Protein AF-A0A6D0EYK6-F1 (afdb_monomer_lite)

Sequence (42 aa):
MQENSPLLQLQNVGYLAGDAKILNNINFSLRAGEFKLITGPS

InterPro domains:
  IPR027417 P-loop containing nucleoside triphosphate hydrolase [G3DSA:3.40.50.300] (1-42)
  IPR027417 P-loop containing nucleoside triphosphate hydrolase [SSF52540] (1-42)

Foldseek 3Di:
DPQWDFPDWDAQDWDDDDPDTPRGGDTDTHGVPDDDDDDDDD

pLDDT: mean 91.65, std 11.0, range [54.94, 97.88]

Structure (mmCIF, N/CA/C/O backbone):
data_AF-A0A6D0EYK6-F1
#
_entry.id   AF-A0A6D0EYK6-F1
#
loop_
_atom_site.group_PDB
_atom_site.id
_atom_site.type_symbol
_atom_site.label_atom_id
_atom_site.label_alt_id
_atom_site.label_comp_id
_atom_site.label_asym_id
_atom_site.label_entity_id
_atom_site.label_seq_id
_atom_site.pdbx_PDB_ins_code
_atom_site.Cartn_x
_atom_site.Cartn_y
_atom_site.Cartn_z
_atom_site.occupancy
_atom_site.B_iso_or_equiv
_atom_site.auth_seq_id
_atom_site.auth_comp_id
_atom_site.auth_asym_id
_atom_site.auth_atom_id
_atom_site.pdbx_PDB_model_num
ATOM 1 N N . MET A 1 1 ? -20.668 -4.174 19.255 1.00 54.94 1 MET A N 1
ATOM 2 C CA . MET A 1 1 ? -19.920 -4.264 17.981 1.00 54.94 1 MET A CA 1
ATOM 3 C C . MET A 1 1 ? -18.474 -4.565 18.340 1.00 54.94 1 MET A C 1
ATOM 5 O O . MET A 1 1 ? -18.037 -4.121 19.393 1.00 54.94 1 MET A O 1
ATOM 9 N N . GLN A 1 2 ? -17.771 -5.411 17.590 1.00 55.50 2 GLN A N 1
ATOM 10 C CA . GLN A 1 2 ? -16.419 -5.836 17.963 1.00 55.50 2 GLN A CA 1
ATOM 11 C C . GLN A 1 2 ? -15.434 -4.712 17.598 1.00 55.50 2 GLN A C 1
ATOM 13 O O . GLN A 1 2 ? -14.921 -4.668 16.484 1.00 55.50 2 GLN A O 1
ATOM 18 N N . GLU A 1 3 ? -15.210 -3.792 18.541 1.00 59.25 3 GLU A N 1
ATOM 19 C CA . GLU A 1 3 ? -14.382 -2.566 18.443 1.00 59.25 3 GLU A CA 1
ATOM 20 C C . GLU A 1 3 ? -12.911 -2.799 18.025 1.00 59.25 3 GLU A C 1
ATOM 22 O O . GLU A 1 3 ? -12.140 -1.857 17.903 1.00 59.25 3 GLU A O 1
ATOM 27 N N . ASN A 1 4 ? -12.492 -4.048 17.798 1.00 68.88 4 ASN A N 1
ATOM 28 C CA . ASN A 1 4 ? -11.086 -4.424 17.631 1.00 68.88 4 ASN A CA 1
ATOM 29 C C . ASN A 1 4 ? -10.770 -5.139 16.304 1.00 68.88 4 ASN A C 1
ATOM 31 O O . ASN A 1 4 ? -9.674 -5.678 16.142 1.00 68.88 4 ASN A O 1
ATOM 35 N N . SER A 1 5 ? -11.716 -5.179 15.361 1.00 80.38 5 SER A N 1
ATOM 36 C CA . SER A 1 5 ? -11.468 -5.745 14.028 1.00 80.38 5 SER A CA 1
ATOM 37 C C . SER A 1 5 ? -10.736 -4.735 13.123 1.00 80.38 5 SER A C 1
ATOM 39 O O . SER A 1 5 ? -11.015 -3.534 13.192 1.00 80.38 5 SER A O 1
ATOM 41 N N . PRO A 1 6 ? -9.756 -5.171 12.305 1.00 89.31 6 PRO A N 1
ATOM 42 C CA . PRO A 1 6 ? -9.069 -4.277 11.377 1.00 89.31 6 PRO A CA 1
ATOM 43 C C . PRO A 1 6 ? -10.038 -3.788 10.290 1.00 89.31 6 PRO A C 1
ATOM 45 O O . PRO A 1 6 ? -10.734 -4.590 9.673 1.00 89.31 6 PRO A O 1
ATOM 48 N N . LEU A 1 7 ? -10.050 -2.477 10.036 1.00 94.12 7 LEU A N 1
ATOM 49 C CA . LEU A 1 7 ? -10.786 -1.855 8.929 1.00 94.12 7 LEU A CA 1
ATOM 50 C C . LEU A 1 7 ? -10.109 -2.110 7.580 1.00 94.12 7 LEU A C 1
ATOM 52 O O . LEU A 1 7 ? -10.775 -2.245 6.559 1.00 94.12 7 LEU A O 1
ATOM 56 N N . LEU A 1 8 ? -8.778 -2.162 7.580 1.00 94.62 8 LEU A N 1
ATOM 57 C CA . LEU A 1 8 ? -7.968 -2.499 6.418 1.00 94.62 8 LEU A CA 1
ATOM 58 C C . LEU A 1 8 ? -6.857 -3.436 6.859 1.00 94.62 8 LEU A C 1
ATOM 60 O O . LEU A 1 8 ? -6.237 -3.231 7.904 1.00 94.62 8 LEU A O 1
ATOM 64 N N . GLN A 1 9 ? -6.568 -4.433 6.036 1.00 95.56 9 GLN A N 1
ATOM 65 C CA . GLN A 1 9 ? -5.409 -5.284 6.216 1.00 95.56 9 GLN A CA 1
ATOM 66 C C . GLN A 1 9 ? -4.783 -5.573 4.856 1.00 95.56 9 GLN A C 1
ATOM 68 O O . GLN A 1 9 ? -5.408 -6.170 3.986 1.00 95.56 9 GLN A O 1
ATOM 73 N N . LEU A 1 10 ? -3.541 -5.137 4.687 1.00 96.19 10 LEU A N 1
ATOM 74 C CA . LEU A 1 10 ? -2.685 -5.521 3.580 1.00 96.19 10 LEU A CA 1
ATOM 75 C C . LEU A 1 10 ? -1.765 -6.639 4.050 1.00 96.19 10 LEU A C 1
ATOM 77 O O . LEU A 1 10 ? -1.060 -6.487 5.051 1.00 96.19 10 LEU A O 1
ATOM 81 N N . GLN A 1 11 ? -1.767 -7.741 3.312 1.00 97.31 11 GLN A N 1
ATOM 82 C CA . GLN A 1 11 ? -0.874 -8.869 3.537 1.00 97.31 11 GLN A CA 1
ATOM 83 C C . GLN A 1 11 ? -0.122 -9.159 2.246 1.00 97.31 11 GLN A C 1
ATOM 85 O O . GLN A 1 11 ? -0.737 -9.308 1.191 1.00 97.31 11 GLN A O 1
ATOM 90 N N . ASN A 1 12 ? 1.207 -9.210 2.338 1.00 97.69 12 ASN A N 1
ATOM 91 C CA . ASN A 1 12 ? 2.104 -9.585 1.246 1.00 97.69 12 ASN A CA 1
ATOM 92 C C . ASN A 1 12 ? 1.866 -8.803 -0.063 1.00 97.69 12 ASN A C 1
ATOM 94 O O . ASN A 1 12 ? 2.024 -9.345 -1.155 1.00 97.69 12 ASN A O 1
ATOM 98 N N . VAL A 1 13 ? 1.509 -7.517 0.026 1.00 97.12 13 VAL A N 1
ATOM 99 C CA . VAL A 1 13 ? 1.187 -6.706 -1.156 1.00 97.12 13 VAL A CA 1
ATOM 100 C C . VAL A 1 13 ? 2.460 -6.362 -1.926 1.00 97.12 13 VAL A C 1
ATOM 102 O O . VAL A 1 13 ? 3.407 -5.799 -1.375 1.00 97.12 13 VAL A O 1
ATOM 105 N N . GLY A 1 14 ? 2.481 -6.69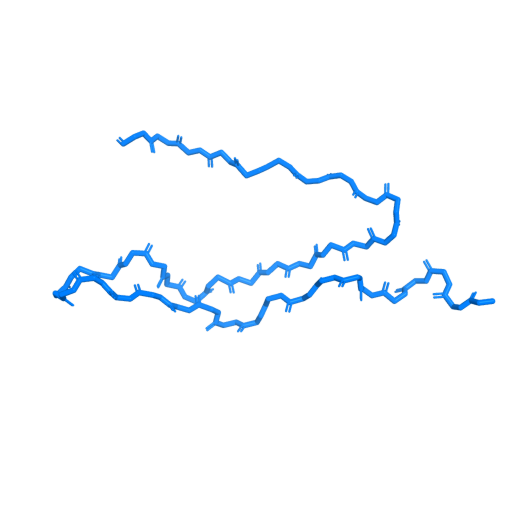0 -3.216 1.00 97.12 14 GLY A N 1
ATOM 106 C CA . GLY A 1 14 ? 3.559 -6.350 -4.140 1.00 97.12 14 GLY A CA 1
ATOM 107 C C . GLY A 1 14 ? 3.031 -5.648 -5.388 1.00 97.12 14 GLY A C 1
ATOM 108 O O . GLY A 1 14 ? 1.873 -5.822 -5.757 1.00 97.12 14 GLY A O 1
ATOM 109 N N . TYR A 1 15 ? 3.883 -4.853 -6.033 1.00 97.19 15 TYR A N 1
ATOM 110 C CA . TYR A 1 15 ? 3.556 -4.150 -7.273 1.00 97.19 15 TYR A CA 1
ATOM 111 C C . TYR A 1 15 ? 4.799 -4.028 -8.154 1.00 97.19 15 TYR A C 1
ATOM 113 O O . TYR A 1 15 ? 5.870 -3.641 -7.675 1.00 97.19 15 TYR A O 1
ATOM 121 N N . LEU A 1 16 ? 4.636 -4.364 -9.433 1.00 97.88 16 LEU A N 1
ATOM 122 C CA . LEU A 1 16 ? 5.655 -4.254 -10.471 1.00 97.88 16 LEU A CA 1
ATOM 123 C C . LEU A 1 16 ? 5.196 -3.233 -11.513 1.00 97.88 16 LEU A C 1
ATOM 125 O O . LEU A 1 16 ? 4.048 -3.274 -11.953 1.00 97.88 16 LEU A O 1
ATOM 129 N N . ALA A 1 17 ? 6.103 -2.354 -11.924 1.00 97.06 17 ALA A N 1
ATOM 130 C CA . ALA A 1 17 ? 5.914 -1.451 -13.050 1.00 97.06 17 ALA A CA 1
ATOM 131 C C . ALA A 1 17 ? 7.021 -1.729 -14.076 1.00 97.06 17 ALA A C 1
ATOM 133 O O . ALA A 1 17 ? 8.159 -1.290 -13.912 1.00 97.06 17 ALA A O 1
ATOM 134 N N . GLY A 1 18 ? 6.696 -2.522 -15.101 1.00 96.69 18 GLY A N 1
ATOM 135 C CA . GLY A 1 18 ? 7.707 -3.124 -15.975 1.00 96.69 18 GLY A CA 1
ATOM 136 C C . GLY A 1 18 ? 8.624 -4.053 -15.174 1.00 96.69 18 GLY A C 1
ATOM 137 O O . GLY A 1 18 ? 8.140 -4.880 -14.401 1.00 96.69 18 GLY A O 1
ATOM 138 N N . ASP A 1 19 ? 9.935 -3.859 -15.309 1.00 96.56 19 ASP A N 1
ATOM 139 C CA . ASP A 1 19 ? 10.947 -4.627 -14.571 1.00 96.56 19 ASP A CA 1
ATOM 140 C C . ASP A 1 19 ? 11.217 -4.080 -13.158 1.00 96.56 19 ASP A C 1
ATOM 142 O O . ASP A 1 19 ? 11.923 -4.698 -12.359 1.00 96.56 19 ASP A O 1
ATOM 146 N N . ALA A 1 20 ? 10.656 -2.915 -12.817 1.00 97.12 20 ALA A N 1
ATOM 147 C CA . ALA A 1 20 ? 10.862 -2.298 -11.516 1.00 97.12 20 ALA A CA 1
ATOM 148 C C . ALA A 1 20 ? 9.891 -2.870 -10.477 1.00 97.12 20 ALA A C 1
ATOM 150 O O . ALA A 1 20 ? 8.667 -2.769 -10.615 1.00 97.12 20 ALA A O 1
ATOM 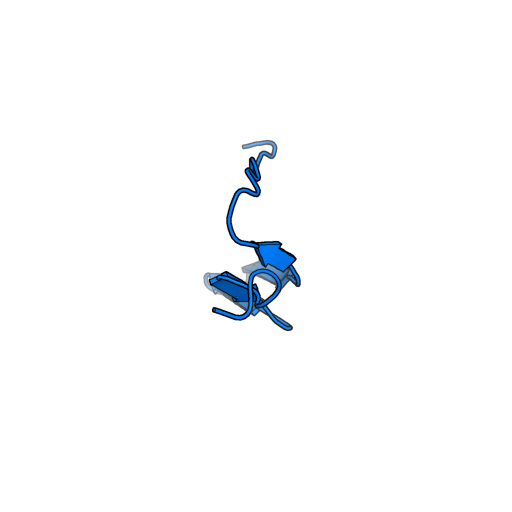151 N N . LYS A 1 21 ? 10.435 -3.411 -9.380 1.00 97.19 21 LYS A N 1
ATOM 152 C CA . LYS A 1 21 ? 9.642 -3.775 -8.203 1.00 97.19 21 LYS A CA 1
ATOM 153 C C . LYS A 1 21 ? 9.431 -2.558 -7.307 1.00 97.19 21 LYS A C 1
ATOM 155 O O . LYS A 1 21 ? 10.331 -2.168 -6.572 1.00 97.19 21 LYS A O 1
ATOM 160 N N . ILE A 1 22 ? 8.226 -1.998 -7.367 1.00 96.81 22 ILE A N 1
ATOM 161 C CA . ILE A 1 22 ? 7.839 -0.767 -6.667 1.00 96.81 22 ILE A CA 1
ATOM 162 C C . ILE A 1 22 ? 7.378 -1.065 -5.238 1.00 96.81 22 ILE A C 1
ATOM 164 O O . ILE A 1 22 ? 7.822 -0.419 -4.296 1.00 96.81 22 ILE A O 1
ATOM 168 N N . LEU A 1 23 ? 6.516 -2.071 -5.057 1.00 97.25 23 LEU A N 1
ATOM 169 C CA . LEU A 1 23 ? 6.123 -2.556 -3.732 1.00 97.25 23 LEU A CA 1
ATOM 170 C C . LEU A 1 23 ? 6.616 -3.991 -3.571 1.00 97.25 23 LEU A C 1
ATOM 172 O O . LEU A 1 23 ? 6.395 -4.834 -4.443 1.00 97.25 23 LEU A O 1
ATOM 176 N N . ASN A 1 24 ? 7.273 -4.278 -2.450 1.00 97.19 24 ASN A N 1
A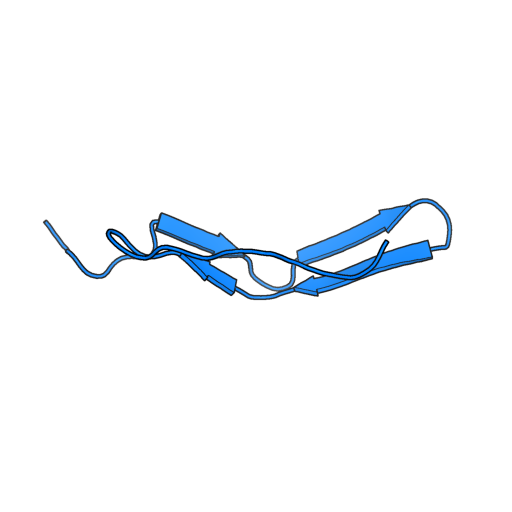TOM 177 C CA . ASN A 1 24 ? 7.818 -5.598 -2.159 1.00 97.19 24 ASN A CA 1
ATOM 178 C C . ASN A 1 24 ? 7.292 -6.107 -0.820 1.00 97.19 24 ASN A C 1
ATOM 180 O O . ASN A 1 24 ? 7.844 -5.779 0.228 1.00 97.19 24 ASN A O 1
ATOM 184 N N . ASN A 1 25 ? 6.255 -6.940 -0.874 1.00 97.44 25 ASN A N 1
ATOM 185 C CA . ASN A 1 25 ? 5.736 -7.661 0.283 1.00 97.44 25 ASN A CA 1
ATOM 186 C C . ASN A 1 25 ? 5.363 -6.726 1.456 1.00 97.44 25 ASN A C 1
ATOM 188 O O . ASN A 1 25 ? 5.767 -6.934 2.601 1.00 97.44 25 ASN A O 1
ATOM 192 N N . ILE A 1 26 ? 4.597 -5.677 1.150 1.00 97.38 26 ILE A N 1
ATOM 193 C CA . ILE A 1 26 ? 4.096 -4.698 2.114 1.00 97.38 26 ILE A CA 1
ATOM 194 C C . ILE A 1 26 ? 3.009 -5.338 2.978 1.00 97.38 26 ILE A C 1
ATOM 196 O O . ILE A 1 26 ? 2.078 -5.967 2.472 1.00 97.38 26 ILE A O 1
ATOM 200 N N . ASN A 1 27 ? 3.133 -5.153 4.292 1.00 97.06 27 ASN A N 1
ATOM 201 C CA . ASN A 1 27 ? 2.191 -5.639 5.292 1.00 97.06 27 ASN A CA 1
ATOM 202 C C . ASN A 1 27 ? 1.829 -4.492 6.233 1.00 97.06 27 ASN A C 1
ATOM 204 O O . ASN A 1 27 ? 2.710 -3.942 6.893 1.00 97.06 27 ASN A O 1
ATOM 208 N N . PHE A 1 28 ? 0.550 -4.135 6.313 1.00 94.44 28 PHE A N 1
ATOM 209 C CA . PHE A 1 28 ? 0.069 -3.194 7.324 1.00 94.44 28 PHE A CA 1
ATOM 210 C C . PHE A 1 28 ? -1.423 -3.390 7.593 1.00 94.44 28 PHE A C 1
ATOM 212 O O . PHE A 1 28 ? -2.155 -3.908 6.756 1.00 94.44 28 PHE A O 1
ATOM 219 N N . SER A 1 29 ? -1.892 -2.948 8.755 1.00 95.31 29 SER A N 1
ATOM 220 C CA . SER A 1 29 ? -3.316 -2.929 9.100 1.00 95.31 29 SER A CA 1
ATOM 221 C C . SER A 1 29 ? -3.740 -1.551 9.581 1.00 95.31 29 SER A C 1
ATOM 223 O 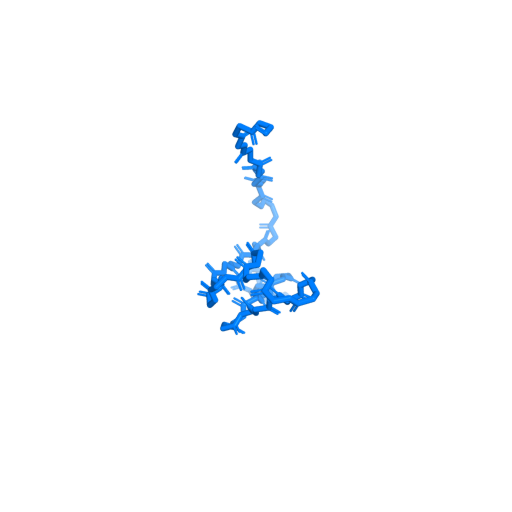O . SER A 1 29 ? -2.934 -0.881 10.212 1.00 95.31 29 SER A O 1
ATOM 225 N N . LEU A 1 30 ? -4.989 -1.160 9.358 1.00 94.69 30 LEU A N 1
ATOM 226 C CA . LEU A 1 30 ? -5.608 0.029 9.945 1.00 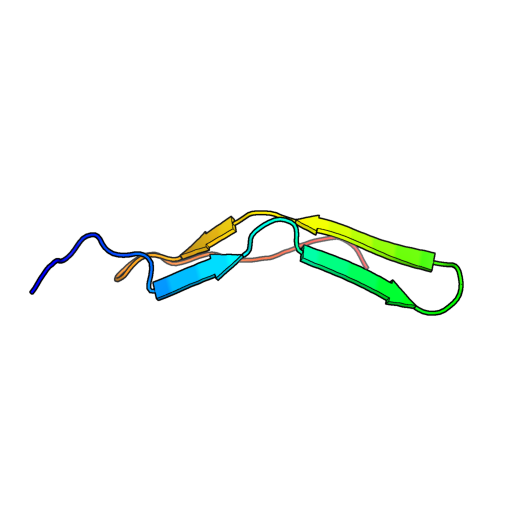94.69 30 LEU A CA 1
ATOM 227 C C . LEU A 1 30 ? -6.803 -0.404 10.792 1.00 94.69 30 LEU A C 1
ATOM 229 O O . LEU A 1 30 ? -7.629 -1.187 10.321 1.00 94.69 30 LEU A O 1
ATOM 233 N N . ARG A 1 31 ? -6.907 0.092 12.023 1.00 93.12 31 ARG A N 1
ATOM 234 C CA . ARG A 1 31 ? -8.032 -0.186 12.932 1.00 93.12 31 ARG A CA 1
ATOM 235 C C . ARG A 1 31 ? -8.993 0.998 13.032 1.00 93.12 31 ARG A C 1
ATOM 237 O O . ARG A 1 31 ? -8.658 2.116 12.650 1.00 93.12 31 ARG A O 1
ATOM 244 N N . ALA A 1 32 ? -10.192 0.752 13.555 1.00 92.19 32 ALA A N 1
ATOM 245 C CA . ALA A 1 32 ? -11.143 1.822 13.839 1.00 92.19 32 ALA A CA 1
ATOM 246 C C . ALA A 1 32 ? -10.548 2.815 14.850 1.00 92.19 32 ALA A C 1
ATOM 248 O O . ALA A 1 32 ? -9.952 2.412 15.846 1.00 92.19 32 ALA A O 1
ATOM 249 N N . GLY A 1 33 ? -10.654 4.112 14.553 1.00 91.62 33 GLY A N 1
ATOM 250 C CA . GLY A 1 33 ? -10.061 5.183 15.362 1.00 91.62 33 GLY A CA 1
ATOM 251 C C . GLY A 1 33 ? -8.544 5.362 15.205 1.00 91.62 33 GLY A C 1
ATOM 252 O O . GLY A 1 33 ? -7.994 6.315 15.750 1.00 91.62 33 GLY A O 1
ATOM 253 N N . GLU A 1 34 ? -7.858 4.498 14.452 1.00 92.00 34 GLU A N 1
ATOM 254 C CA . GLU A 1 34 ? -6.431 4.646 14.170 1.00 92.00 34 GLU A CA 1
ATOM 255 C C . GLU A 1 34 ? -6.209 5.593 12.982 1.00 92.00 34 GLU A C 1
ATOM 257 O O . GLU A 1 34 ? -6.897 5.513 11.965 1.00 92.00 34 GLU A O 1
ATOM 262 N N . PHE A 1 35 ? -5.209 6.470 13.089 1.00 93.94 35 PHE A N 1
ATOM 263 C CA . PHE A 1 35 ? -4.721 7.288 11.982 1.00 93.94 35 PHE A CA 1
ATOM 264 C C . PHE A 1 35 ? -3.312 6.833 11.595 1.00 93.94 35 PHE A C 1
ATOM 266 O O . PHE A 1 35 ? -2.437 6.704 12.453 1.00 93.94 35 PHE A O 1
ATOM 273 N N . LYS A 1 36 ? -3.079 6.607 10.299 1.00 94.00 36 LYS A N 1
ATOM 274 C CA . LYS A 1 36 ? -1.758 6.278 9.751 1.00 94.00 36 LYS A CA 1
ATOM 275 C C . LYS A 1 36 ? -1.409 7.225 8.613 1.00 94.00 36 LYS A C 1
ATOM 277 O O . LYS A 1 36 ? -2.199 7.401 7.692 1.00 94.00 36 LYS A O 1
ATOM 282 N N . LEU A 1 37 ? -0.199 7.772 8.662 1.00 96.69 37 LEU A N 1
ATOM 283 C CA . LEU A 1 37 ? 0.379 8.580 7.597 1.00 96.69 37 LEU A CA 1
ATOM 284 C C . LEU A 1 37 ? 1.438 7.750 6.865 1.00 96.69 37 LEU A C 1
ATOM 286 O O . LEU A 1 37 ? 2.365 7.242 7.493 1.00 96.69 37 LEU A O 1
ATOM 290 N N . ILE A 1 38 ? 1.297 7.619 5.546 1.00 94.69 38 ILE A N 1
ATOM 291 C CA . ILE A 1 38 ? 2.305 6.998 4.681 1.00 94.69 38 ILE A CA 1
ATOM 292 C C . ILE A 1 38 ? 3.129 8.124 4.059 1.00 94.69 38 ILE A C 1
ATOM 294 O O . ILE A 1 38 ? 2.570 9.024 3.434 1.00 94.69 38 ILE A O 1
ATOM 298 N N . THR A 1 39 ? 4.446 8.079 4.238 1.00 96.50 39 THR A N 1
ATOM 299 C CA . THR A 1 39 ? 5.392 9.066 3.702 1.00 96.50 39 THR A CA 1
ATOM 300 C C . THR A 1 39 ? 6.615 8.372 3.111 1.00 96.50 39 THR A C 1
ATOM 302 O O . THR A 1 39 ? 6.858 7.191 3.362 1.00 96.50 39 THR A O 1
ATOM 305 N N . GLY A 1 40 ? 7.391 9.113 2.324 1.00 95.88 40 GLY A N 1
ATOM 306 C CA . GLY A 1 40 ? 8.641 8.646 1.742 1.00 95.88 40 GLY A CA 1
ATOM 307 C C . GLY A 1 40 ? 9.268 9.711 0.837 1.00 95.88 40 GLY A C 1
ATOM 308 O O . GLY A 1 40 ? 8.605 10.705 0.529 1.00 95.88 40 GLY A O 1
ATOM 309 N N . PRO A 1 41 ? 10.542 9.536 0.452 1.00 95.88 41 PRO A N 1
ATOM 310 C CA . PRO A 1 41 ? 11.188 10.370 -0.560 1.00 95.88 41 PRO A CA 1
ATOM 311 C C . PRO A 1 41 ? 10.505 10.228 -1.932 1.00 95.88 41 PRO A C 1
ATOM 313 O O . PRO A 1 41 ? 9.83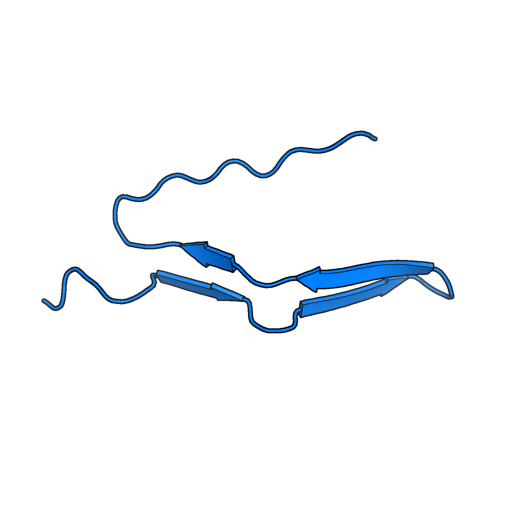1 9.228 -2.186 1.00 95.88 41 PRO A O 1
ATOM 316 N N . SER A 1 42 ? 10.701 11.234 -2.794 1.00 87.62 42 SER A N 1
ATOM 317 C CA . SER A 1 42 ? 10.352 11.178 -4.224 1.00 87.62 42 SER A CA 1
ATOM 318 C C . SER A 1 42 ? 11.336 10.329 -5.013 1.00 87.62 42 SER A C 1
ATOM 320 O O . SER A 1 42 ? 12.550 10.517 -4.763 1.00 87.62 42 SER A O 1
#

Organism: Escherichia coli (NCBI:txid562)

Radius of gyration: 13.72 Å; chains: 1; bounding box: 31×21×34 Å

Secondary structure (DSSP, 8-state):
--TTSEEEEEEEEEEEETTEEEEEEEEEEEETT---------